Protein AF-A0A9D4HRI7-F1 (afdb_monomer)

Secondary structure (DSSP, 8-state):
--------GGGS--TTTTSEEEETTTTEEEE-PPTT---TTS-TTSPP--EEEPPHHHHTTS-----GGGS---

Foldseek 3Di:
DPPPPQPDPVQQFDVVVVQWDADPVFRKIKGWGDVPHAPPPHDPPDDTDIDIDGDPVVVVVPDDPPPPPPPPDD

pLDDT: mean 72.07, std 14.38, range [37.78, 90.81]

Mean predicted aligned error: 13.24 Å

Structure (mmCIF, N/CA/C/O backbone):
data_AF-A0A9D4HRI7-F1
#
_entry.id   AF-A0A9D4HRI7-F1
#
loop_
_atom_site.group_PDB
_atom_site.id
_atom_site.type_symbol
_atom_site.label_atom_id
_atom_site.label_alt_id
_atom_site.label_comp_id
_atom_site.label_asym_id
_atom_site.label_entity_id
_atom_site.label_seq_id
_atom_site.pdbx_PDB_ins_code
_atom_site.Cartn_x
_atom_site.Cartn_y
_atom_site.Cartn_z
_atom_site.occupancy
_atom_site.B_iso_or_equiv
_atom_site.auth_seq_id
_atom_site.auth_comp_id
_atom_site.auth_asym_id
_atom_site.auth_atom_id
_atom_site.pdbx_PDB_model_num
ATOM 1 N N . MET A 1 1 ? 17.774 -2.350 -25.555 1.00 38.56 1 MET A N 1
ATOM 2 C CA . MET A 1 1 ? 16.693 -1.420 -25.160 1.00 38.56 1 MET A CA 1
ATOM 3 C C . MET A 1 1 ? 16.449 -1.588 -23.668 1.00 38.56 1 MET A C 1
ATOM 5 O O . MET A 1 1 ? 15.905 -2.605 -23.263 1.00 38.56 1 MET A O 1
ATOM 9 N N . ALA A 1 2 ? 16.925 -0.663 -22.833 1.00 37.78 2 ALA A N 1
ATOM 10 C CA . ALA A 1 2 ? 16.641 -0.702 -21.401 1.00 37.78 2 ALA A CA 1
ATOM 11 C C . ALA A 1 2 ? 15.220 -0.167 -21.187 1.00 37.78 2 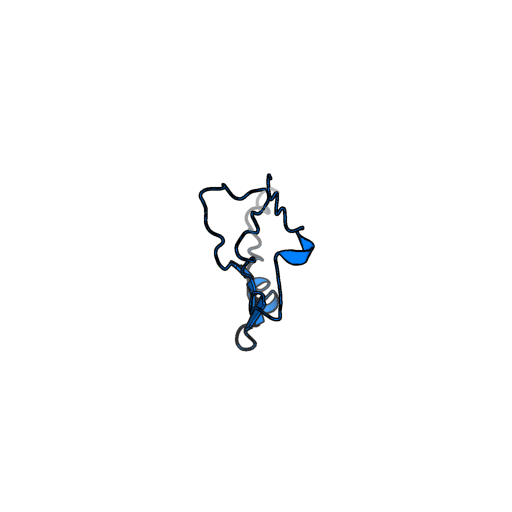ALA A C 1
ATOM 13 O O . ALA A 1 2 ? 15.000 1.042 -21.221 1.00 37.78 2 ALA A O 1
ATOM 14 N N . SER A 1 3 ? 14.241 -1.060 -21.018 1.00 45.97 3 SER A N 1
ATOM 15 C CA . SER A 1 3 ? 12.904 -0.680 -20.557 1.00 45.97 3 SER A CA 1
ATOM 16 C C . SER A 1 3 ? 13.018 -0.280 -19.089 1.00 45.97 3 SER A C 1
ATOM 18 O O . SER A 1 3 ? 12.726 -1.054 -18.183 1.00 45.97 3 SER A O 1
ATOM 20 N N . SER A 1 4 ? 13.519 0.929 -18.840 1.00 46.78 4 SER A N 1
ATOM 21 C CA . SER A 1 4 ? 13.491 1.545 -17.520 1.00 46.78 4 SER A CA 1
ATOM 22 C C . SER A 1 4 ? 12.048 1.974 -17.257 1.00 46.78 4 SER A C 1
ATOM 24 O O . SER A 1 4 ? 11.700 3.150 -17.310 1.00 46.78 4 SER A O 1
ATOM 26 N N . LYS A 1 5 ? 11.167 0.986 -17.045 1.00 53.34 5 LYS A N 1
ATOM 27 C CA . LYS A 1 5 ? 9.790 1.150 -16.570 1.00 53.34 5 LYS A CA 1
ATOM 28 C C . LYS A 1 5 ? 9.831 1.596 -15.106 1.00 53.34 5 LYS A C 1
ATOM 30 O O . LYS A 1 5 ? 9.309 0.935 -14.218 1.00 53.34 5 LYS A O 1
ATOM 35 N N . ARG A 1 6 ? 10.456 2.740 -14.829 1.00 54.94 6 ARG A N 1
ATOM 36 C CA . ARG A 1 6 ? 10.183 3.484 -13.603 1.00 54.94 6 ARG A CA 1
ATOM 37 C C . ARG A 1 6 ? 8.778 4.057 -13.763 1.00 54.94 6 ARG A C 1
ATOM 39 O O . ARG A 1 6 ? 8.618 5.187 -14.210 1.00 54.94 6 ARG A O 1
ATOM 46 N N . ARG A 1 7 ? 7.753 3.241 -13.484 1.00 58.22 7 ARG A N 1
ATOM 47 C CA . ARG A 1 7 ? 6.395 3.760 -13.297 1.00 58.22 7 ARG A CA 1
ATOM 48 C C . ARG A 1 7 ? 6.482 4.765 -12.150 1.00 58.22 7 ARG A C 1
ATOM 50 O O . ARG A 1 7 ? 6.984 4.435 -11.077 1.00 58.22 7 ARG A O 1
ATOM 57 N N . SER A 1 8 ? 6.108 6.008 -12.429 1.00 59.88 8 SER A N 1
ATOM 58 C CA . SER A 1 8 ? 6.116 7.092 -11.450 1.00 59.88 8 SER A CA 1
ATOM 59 C C . SER A 1 8 ? 5.209 6.746 -10.265 1.00 59.88 8 SER A C 1
ATOM 61 O O . SER A 1 8 ? 4.267 5.966 -10.398 1.00 59.88 8 SER A O 1
ATOM 63 N N . GLU A 1 9 ? 5.494 7.328 -9.098 1.00 62.69 9 GLU A N 1
ATOM 64 C CA . GLU A 1 9 ? 4.770 7.075 -7.838 1.00 62.69 9 GLU A CA 1
ATOM 65 C C . GLU A 1 9 ? 3.253 7.310 -7.972 1.00 62.69 9 GLU A C 1
ATOM 67 O O . GLU A 1 9 ? 2.461 6.621 -7.336 1.00 62.69 9 GLU A O 1
ATOM 72 N N . ILE A 1 10 ? 2.840 8.195 -8.884 1.00 65.50 10 ILE A N 1
ATOM 73 C CA . ILE A 1 10 ? 1.432 8.461 -9.220 1.00 65.50 10 ILE A CA 1
ATOM 74 C C . ILE A 1 10 ? 0.701 7.265 -9.855 1.00 65.50 10 ILE A C 1
ATOM 76 O O . ILE A 1 10 ? -0.522 7.221 -9.828 1.00 65.50 10 ILE A O 1
ATOM 80 N N . HIS A 1 11 ? 1.427 6.294 -10.415 1.00 69.88 11 HIS A N 1
ATOM 81 C CA . HIS A 1 11 ? 0.871 5.067 -10.998 1.00 69.88 11 HIS A CA 1
ATOM 82 C C . HIS A 1 11 ? 1.065 3.847 -10.090 1.00 69.88 11 HIS A C 1
ATOM 84 O O . HIS A 1 11 ? 0.794 2.721 -10.502 1.00 69.88 11 HIS A O 1
ATOM 90 N N . ALA A 1 12 ? 1.561 4.044 -8.865 1.00 73.62 12 ALA A N 1
ATOM 91 C CA . ALA A 1 12 ? 1.797 2.952 -7.927 1.00 73.62 12 ALA A CA 1
ATOM 92 C C . ALA A 1 12 ? 0.492 2.306 -7.440 1.00 73.62 12 ALA A C 1
ATOM 94 O O . ALA A 1 12 ? 0.491 1.126 -7.101 1.00 73.62 12 ALA A O 1
ATOM 95 N N . LEU A 1 13 ? -0.604 3.070 -7.414 1.00 77.25 13 LEU A N 1
ATOM 96 C CA . LEU A 1 13 ? -1.916 2.648 -6.936 1.00 77.25 13 LEU A CA 1
ATOM 97 C C . LEU A 1 13 ? -2.954 2.886 -8.038 1.00 77.25 13 LEU A C 1
ATOM 99 O O . LEU A 1 13 ? -2.973 3.949 -8.651 1.00 77.25 13 LEU A O 1
ATOM 103 N N . SER A 1 14 ? -3.828 1.909 -8.271 1.00 74.12 14 SER A N 1
ATOM 104 C CA .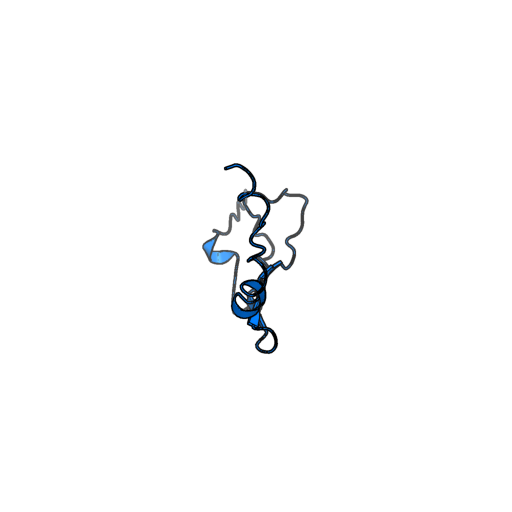 SER A 1 14 ? -4.963 2.030 -9.196 1.00 74.12 14 SER A CA 1
ATOM 105 C C . SER A 1 14 ? -6.241 1.506 -8.545 1.00 74.12 14 SER A C 1
ATOM 107 O O . SER A 1 14 ? -6.285 0.372 -8.066 1.00 74.12 14 SER A O 1
ATOM 109 N N . MET A 1 15 ? -7.296 2.322 -8.534 1.00 71.19 15 MET A N 1
ATOM 110 C CA . MET A 1 15 ? -8.606 1.881 -8.043 1.00 71.19 15 MET A CA 1
ATOM 111 C C . MET A 1 15 ? -9.214 0.791 -8.935 1.00 71.19 15 MET A C 1
ATOM 113 O O . MET A 1 15 ? -9.839 -0.130 -8.419 1.00 71.19 15 MET A O 1
ATOM 117 N N . GLU A 1 16 ? -8.988 0.858 -10.248 1.00 74.19 16 GLU A N 1
ATOM 118 C CA . GLU A 1 16 ? -9.564 -0.069 -11.235 1.00 74.19 16 GLU A CA 1
ATOM 119 C C . GLU A 1 16 ? -9.020 -1.496 -11.077 1.00 74.19 16 GLU A C 1
ATOM 121 O O . GLU A 1 16 ? -9.731 -2.472 -11.290 1.00 74.19 16 GLU A O 1
ATOM 126 N N . GLU A 1 17 ? -7.772 -1.628 -10.627 1.00 74.88 17 GLU A N 1
ATOM 127 C CA . GLU A 1 17 ? -7.098 -2.918 -10.428 1.00 74.88 17 GLU A CA 1
ATOM 128 C C . GLU A 1 17 ? -7.180 -3.418 -8.976 1.00 74.88 17 GLU A C 1
ATOM 130 O O . GLU A 1 17 ? -6.438 -4.311 -8.574 1.00 74.88 17 GLU A O 1
ATOM 135 N N . SER A 1 18 ? -8.082 -2.856 -8.161 1.00 79.00 18 SER A N 1
ATOM 136 C CA . SER A 1 18 ? -8.265 -3.246 -6.752 1.00 79.00 18 SER A CA 1
ATOM 137 C C . SER A 1 18 ? -7.010 -3.092 -5.874 1.00 79.00 18 SER A C 1
ATOM 139 O O . SER A 1 18 ? -6.875 -3.759 -4.846 1.00 79.00 18 SER A O 1
ATOM 141 N N . HIS A 1 19 ? -6.106 -2.173 -6.227 1.00 84.56 19 HIS A N 1
ATOM 142 C CA . HIS A 1 19 ? -4.946 -1.804 -5.402 1.00 84.56 19 HIS A CA 1
ATOM 143 C C . HIS A 1 19 ? -5.329 -0.987 -4.160 1.00 84.56 19 HIS A C 1
ATOM 145 O O . HIS A 1 19 ? -4.532 -0.850 -3.234 1.00 84.56 19 HIS A O 1
ATOM 151 N N . LEU A 1 20 ? -6.551 -0.456 -4.144 1.00 86.88 20 LEU A N 1
ATOM 152 C CA . LEU A 1 20 ? -7.169 0.275 -3.045 1.00 86.88 20 LEU A CA 1
ATOM 153 C C . LEU A 1 20 ? -8.457 -0.452 -2.658 1.00 86.88 20 LEU A C 1
ATOM 155 O O . LEU A 1 20 ? -9.402 -0.496 -3.443 1.00 86.88 20 LEU A O 1
ATOM 159 N N . ARG A 1 21 ? -8.503 -1.032 -1.456 1.00 88.38 21 ARG A N 1
ATOM 160 C CA . ARG A 1 21 ? -9.697 -1.713 -0.933 1.00 88.38 21 ARG A CA 1
ATOM 161 C C . ARG A 1 21 ? -10.125 -1.077 0.377 1.00 88.38 21 ARG A C 1
ATOM 163 O O . ARG A 1 21 ? -9.382 -1.133 1.354 1.00 88.38 21 ARG A O 1
ATOM 170 N N . PHE A 1 22 ? -11.317 -0.495 0.387 1.00 88.75 22 PHE A N 1
ATOM 171 C CA . PHE A 1 22 ? -11.927 0.076 1.583 1.00 88.75 22 PHE A CA 1
ATOM 172 C C . PHE A 1 22 ? -12.773 -0.985 2.281 1.00 88.75 22 PHE A C 1
ATOM 174 O O . PHE A 1 22 ? -13.614 -1.620 1.646 1.00 88.75 22 PHE A O 1
ATOM 181 N N . ASP A 1 23 ? -12.552 -1.172 3.578 1.00 89.25 23 ASP A N 1
ATOM 182 C CA . ASP A 1 23 ? -13.416 -1.994 4.419 1.00 89.25 23 ASP A CA 1
ATOM 183 C C . ASP A 1 23 ? -14.379 -1.076 5.173 1.00 89.25 23 ASP A C 1
ATOM 185 O O . ASP A 1 23 ? -13.989 -0.372 6.104 1.00 89.25 23 ASP A O 1
ATOM 189 N N . SER A 1 24 ? -15.649 -1.071 4.771 1.00 87.19 24 SER A N 1
ATOM 190 C CA . SER A 1 24 ? -16.691 -0.272 5.423 1.00 87.19 24 SER A CA 1
ATOM 191 C C . SER A 1 24 ? -17.048 -0.771 6.824 1.00 87.19 24 SER A C 1
ATOM 193 O O . SER A 1 24 ? -17.586 -0.007 7.621 1.00 87.19 24 SER A O 1
ATOM 195 N N . SER A 1 25 ? -16.760 -2.036 7.139 1.00 87.00 25 SER A N 1
ATOM 196 C CA . SER A 1 25 ? -17.084 -2.647 8.434 1.00 87.00 25 SER A CA 1
ATOM 197 C C . SER A 1 25 ? -16.140 -2.153 9.523 1.00 87.00 25 SER A C 1
ATOM 199 O O . SER A 1 25 ? -16.542 -1.956 10.674 1.00 87.00 25 SER A O 1
ATOM 201 N N . ASP A 1 26 ? -14.865 -1.966 9.166 1.00 87.00 26 ASP A N 1
ATOM 202 C CA . ASP A 1 26 ? -13.825 -1.550 10.105 1.00 87.00 26 ASP A CA 1
ATOM 203 C C . ASP A 1 26 ? -13.269 -0.131 9.878 1.00 87.00 26 ASP A C 1
ATOM 205 O O . ASP A 1 26 ? -12.686 0.461 10.787 1.00 87.00 26 ASP A O 1
ATOM 209 N N . GLY A 1 27 ? -13.556 0.462 8.717 1.00 86.81 27 GLY A N 1
ATOM 210 C CA . GLY A 1 27 ? -13.088 1.786 8.315 1.00 86.81 27 GLY A CA 1
ATOM 211 C C . GLY A 1 27 ? -11.613 1.810 7.910 1.00 86.81 27 GLY A C 1
ATOM 212 O O . GLY A 1 27 ? -11.009 2.883 7.894 1.00 86.81 27 GLY A O 1
ATOM 213 N N . SER A 1 28 ? -11.013 0.648 7.649 1.00 89.75 28 SER A N 1
ATOM 214 C CA . SER A 1 28 ? -9.636 0.534 7.174 1.00 89.75 28 SER A CA 1
ATOM 215 C C . SER A 1 28 ? -9.539 0.618 5.659 1.00 89.75 28 SER A C 1
ATOM 217 O O . SER A 1 28 ? -10.503 0.404 4.919 1.00 89.75 28 SER A O 1
ATOM 219 N N . VAL A 1 29 ? -8.323 0.883 5.192 1.00 90.81 29 VAL A N 1
ATOM 220 C CA . VAL A 1 29 ? -7.970 0.783 3.780 1.00 90.81 29 VAL A CA 1
ATOM 221 C C . VAL A 1 29 ? -6.782 -0.154 3.612 1.00 90.81 29 VAL A C 1
ATOM 223 O O . VAL A 1 29 ? -5.794 -0.076 4.339 1.00 90.81 29 VAL A O 1
ATOM 226 N N . THR A 1 30 ? -6.881 -1.069 2.656 1.00 90.56 30 THR A N 1
ATOM 227 C CA . THR A 1 30 ? -5.776 -1.934 2.242 1.00 90.56 30 THR A CA 1
ATOM 228 C C . THR A 1 30 ? -5.208 -1.421 0.927 1.00 90.56 30 THR A C 1
ATOM 230 O O . THR A 1 30 ? -5.951 -1.202 -0.030 1.00 90.56 30 THR A O 1
ATOM 233 N N . LEU A 1 31 ? -3.891 -1.233 0.902 1.00 89.25 31 LEU A N 1
ATOM 234 C CA . LEU A 1 31 ? -3.106 -0.732 -0.218 1.00 89.25 31 LEU A CA 1
ATOM 235 C C . LEU A 1 31 ? -2.232 -1.858 -0.767 1.00 89.25 31 LEU A C 1
ATOM 237 O O . LEU A 1 31 ? -1.538 -2.519 -0.000 1.00 89.25 31 LEU A O 1
ATOM 241 N N . LEU A 1 32 ? -2.208 -2.054 -2.078 1.00 89.31 32 LEU A N 1
ATOM 242 C CA . LEU A 1 32 ? -1.273 -2.949 -2.758 1.00 89.31 32 LEU A CA 1
ATOM 243 C C . LEU A 1 32 ? -0.670 -2.197 -3.939 1.00 89.31 32 LEU A C 1
ATOM 245 O O . LEU A 1 32 ? -1.410 -1.625 -4.723 1.00 89.31 32 LEU A O 1
ATOM 249 N N . CYS A 1 33 ? 0.652 -2.172 -4.082 1.00 84.38 33 CYS A N 1
ATOM 250 C CA . CYS A 1 33 ? 1.244 -1.470 -5.220 1.00 84.38 33 CYS A CA 1
ATOM 251 C C . CYS A 1 33 ? 1.148 -2.302 -6.503 1.00 84.38 33 CYS A C 1
ATOM 253 O O . CYS A 1 33 ? 1.168 -3.533 -6.457 1.00 84.38 33 CYS A O 1
ATOM 255 N N . GLN A 1 34 ? 1.137 -1.616 -7.646 1.00 80.50 34 G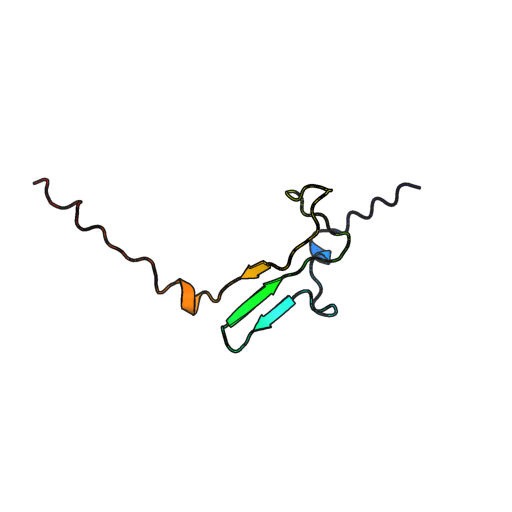LN A N 1
ATOM 256 C CA . GLN A 1 34 ? 1.177 -2.257 -8.954 1.00 80.50 34 GLN A CA 1
ATOM 257 C C . GLN A 1 34 ? 2.373 -3.215 -9.109 1.00 80.50 34 GLN A C 1
ATOM 259 O O . GLN A 1 34 ? 3.497 -2.884 -8.709 1.00 80.50 34 GLN A O 1
ATOM 264 N N . PRO A 1 35 ? 2.188 -4.354 -9.799 1.00 72.94 35 PRO A N 1
ATOM 265 C CA . PRO A 1 35 ? 3.292 -5.212 -10.210 1.00 72.94 35 PRO A CA 1
ATOM 266 C C . PRO A 1 35 ? 4.317 -4.437 -11.055 1.00 72.94 35 PRO A C 1
ATOM 268 O O . PRO A 1 35 ? 3.984 -3.846 -12.083 1.00 72.94 35 PRO A O 1
ATOM 271 N N . GLY A 1 36 ? 5.579 -4.425 -10.616 1.00 72.50 36 GLY A N 1
ATOM 272 C CA . GLY A 1 36 ? 6.671 -3.697 -11.276 1.00 72.50 36 GLY A CA 1
ATOM 273 C C . GLY A 1 36 ? 6.907 -2.275 -10.757 1.00 72.50 36 GLY A C 1
ATOM 274 O O . GLY A 1 36 ? 7.898 -1.654 -11.139 1.00 72.50 36 GLY A O 1
ATOM 275 N N . PHE A 1 37 ? 6.059 -1.771 -9.855 1.00 77.62 37 PHE A N 1
ATOM 276 C CA . PHE A 1 37 ? 6.420 -0.627 -9.027 1.00 77.62 37 PHE A CA 1
ATOM 277 C C . PHE A 1 37 ? 7.388 -1.085 -7.930 1.00 77.62 37 PHE A C 1
ATOM 279 O O . PHE A 1 37 ? 7.093 -2.011 -7.172 1.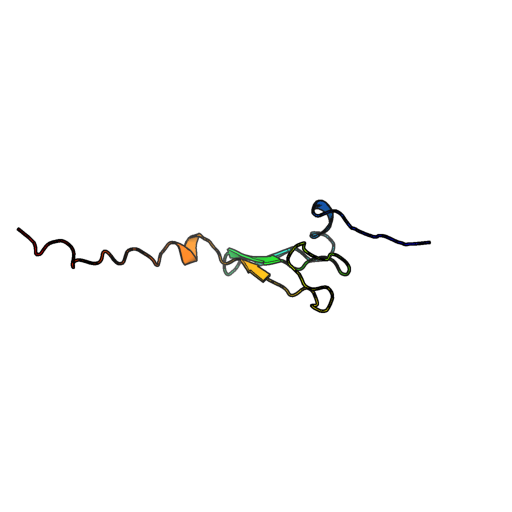00 77.62 37 PHE A O 1
ATOM 286 N N . LEU A 1 38 ? 8.546 -0.431 -7.849 1.00 75.25 38 LEU A N 1
ATOM 287 C CA . LEU A 1 38 ? 9.517 -0.634 -6.781 1.00 75.25 38 LEU A CA 1
ATOM 288 C C . LEU A 1 38 ? 9.575 0.648 -5.954 1.00 75.25 38 LEU A C 1
ATOM 290 O O . LEU A 1 38 ? 10.015 1.687 -6.452 1.00 75.25 38 LEU A O 1
ATOM 294 N N . ALA A 1 39 ? 9.118 0.583 -4.704 1.00 76.62 39 ALA A N 1
ATOM 295 C CA . ALA A 1 39 ? 9.222 1.729 -3.813 1.00 76.62 39 ALA A CA 1
ATOM 296 C C . ALA A 1 39 ? 10.700 2.077 -3.575 1.00 76.62 39 ALA A C 1
ATOM 298 O O . ALA A 1 39 ? 11.555 1.193 -3.536 1.00 76.62 39 ALA A O 1
ATOM 299 N N . LYS A 1 40 ? 11.010 3.362 -3.362 1.00 76.69 40 LYS A N 1
ATOM 300 C CA . LYS A 1 40 ? 12.397 3.839 -3.173 1.00 76.69 40 LYS A CA 1
ATOM 301 C C . LYS A 1 40 ? 13.149 3.110 -2.053 1.00 76.69 40 LYS A C 1
ATOM 303 O O . LYS A 1 40 ? 14.355 2.923 -2.152 1.00 76.69 40 LYS A O 1
ATOM 308 N N . ASN A 1 41 ? 12.423 2.670 -1.028 1.00 79.25 41 ASN A N 1
ATOM 309 C CA . ASN A 1 41 ? 12.978 1.982 0.139 1.00 79.25 41 ASN A CA 1
ATOM 310 C C . ASN A 1 41 ? 12.816 0.451 0.067 1.00 79.25 41 ASN A C 1
ATOM 312 O O . ASN A 1 41 ? 13.101 -0.243 1.039 1.00 79.25 41 ASN A O 1
ATOM 316 N N . GLN A 1 42 ? 12.320 -0.086 -1.050 1.00 75.69 42 GLN A N 1
ATOM 317 C CA . GLN A 1 42 ? 12.101 -1.515 -1.237 1.00 75.69 42 GLN A CA 1
ATOM 318 C C . GLN A 1 42 ? 13.310 -2.134 -1.936 1.00 75.69 42 GLN A C 1
ATOM 320 O O . GLN A 1 42 ? 13.734 -1.684 -3.001 1.00 7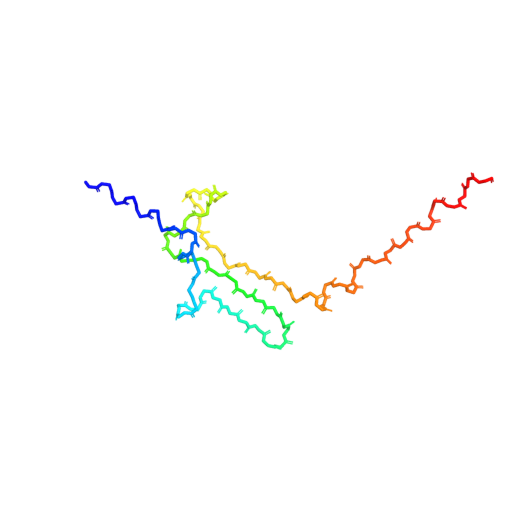5.69 42 GLN A O 1
ATOM 325 N N . LEU A 1 43 ? 13.857 -3.194 -1.339 1.00 79.88 43 LEU A N 1
ATOM 326 C CA . LEU A 1 43 ? 14.922 -3.962 -1.975 1.00 79.88 43 LEU A CA 1
ATOM 327 C C . LEU A 1 43 ? 14.400 -4.603 -3.272 1.00 79.88 43 LEU A C 1
ATOM 329 O O . LEU A 1 43 ? 13.281 -5.119 -3.271 1.00 79.88 43 LEU A O 1
ATOM 333 N N . PRO A 1 44 ? 15.202 -4.661 -4.351 1.00 74.56 44 PRO A N 1
ATOM 334 C CA . PRO A 1 44 ? 14.778 -5.255 -5.623 1.00 74.56 44 PRO A CA 1
ATOM 335 C C . PRO A 1 44 ? 14.328 -6.719 -5.523 1.00 74.56 44 PRO A C 1
ATOM 337 O O . PRO A 1 44 ? 13.535 -7.179 -6.337 1.00 74.56 44 PRO A O 1
ATOM 340 N N . SER A 1 45 ? 14.833 -7.456 -4.531 1.00 80.94 45 SER A N 1
ATOM 341 C CA . SER A 1 45 ? 14.481 -8.855 -4.270 1.00 80.94 45 SER A CA 1
ATOM 342 C C . SER A 1 45 ? 13.166 -9.030 -3.505 1.00 80.94 45 SER A C 1
ATOM 344 O O . SER A 1 45 ? 12.674 -10.151 -3.381 1.00 80.94 45 SER A O 1
ATOM 346 N N . MET A 1 46 ? 12.593 -7.953 -2.967 1.00 78.94 46 MET A N 1
ATOM 347 C CA . MET A 1 46 ? 11.350 -8.013 -2.209 1.00 78.94 46 MET A CA 1
ATOM 348 C C . MET A 1 46 ? 10.152 -7.770 -3.115 1.00 78.94 46 MET A C 1
ATOM 350 O O . MET A 1 46 ? 10.083 -6.765 -3.818 1.00 78.94 46 MET A O 1
ATOM 354 N N . ALA A 1 47 ? 9.172 -8.669 -3.054 1.00 78.50 47 ALA A N 1
ATOM 355 C CA . ALA A 1 47 ? 7.871 -8.461 -3.675 1.00 78.50 47 ALA A CA 1
ATOM 356 C C . ALA A 1 47 ? 7.060 -7.405 -2.907 1.00 78.50 47 ALA A C 1
ATOM 358 O O . ALA A 1 47 ? 7.165 -7.302 -1.680 1.00 78.50 47 ALA A O 1
ATOM 359 N N . SER A 1 48 ? 6.221 -6.649 -3.624 1.00 80.06 48 SER A N 1
ATOM 360 C CA . SER A 1 48 ? 5.250 -5.759 -2.984 1.00 80.06 48 SER A CA 1
ATOM 361 C C . SER A 1 48 ? 4.242 -6.587 -2.188 1.00 80.06 48 SER A C 1
ATOM 363 O O . SER A 1 48 ? 3.785 -7.635 -2.647 1.00 80.06 48 SER A O 1
ATOM 365 N N . LYS A 1 49 ? 3.912 -6.127 -0.982 1.00 83.81 49 LYS A N 1
ATOM 366 C CA . LYS A 1 49 ? 2.948 -6.776 -0.093 1.00 83.81 49 LYS A CA 1
ATOM 367 C C . LYS A 1 49 ? 1.793 -5.821 0.196 1.00 83.81 49 LYS A C 1
ATOM 369 O O . LYS A 1 49 ? 2.036 -4.616 0.290 1.00 83.81 49 LYS A O 1
ATOM 374 N N . PRO A 1 50 ? 0.567 -6.336 0.387 1.00 86.94 50 PRO A N 1
ATOM 375 C CA . PRO A 1 50 ? -0.539 -5.515 0.845 1.00 86.94 50 PRO A CA 1
ATOM 376 C C . PRO A 1 50 ? -0.224 -4.888 2.208 1.00 86.94 50 PRO A C 1
ATOM 378 O O . PRO A 1 50 ? 0.266 -5.564 3.113 1.00 86.94 50 PRO A O 1
ATOM 381 N N . PHE A 1 51 ? -0.540 -3.608 2.360 1.00 87.81 51 PHE A N 1
ATOM 382 C CA . PHE A 1 51 ? -0.406 -2.855 3.599 1.00 87.81 51 PHE A CA 1
ATOM 383 C C . PHE A 1 51 ? -1.777 -2.346 4.046 1.00 87.81 51 PHE A C 1
ATOM 385 O O . PHE A 1 51 ? -2.488 -1.714 3.267 1.00 87.81 51 PHE A O 1
ATOM 392 N N . LYS A 1 52 ? -2.159 -2.620 5.297 1.00 89.88 52 LYS A N 1
ATOM 393 C CA . LYS A 1 52 ? -3.449 -2.209 5.867 1.00 89.88 52 LYS A CA 1
ATOM 394 C C . LYS A 1 52 ? -3.261 -0.973 6.746 1.00 89.88 52 LYS A C 1
ATOM 396 O O . LYS A 1 52 ? -2.560 -1.033 7.752 1.00 89.88 52 LYS A O 1
ATOM 401 N N . VAL A 1 53 ? -3.920 0.124 6.388 1.00 89.50 53 VAL A N 1
ATOM 402 C CA . VAL A 1 53 ? -4.031 1.334 7.208 1.00 89.50 53 VAL A CA 1
ATOM 403 C C . VAL A 1 53 ? -5.304 1.216 8.055 1.00 89.50 53 VAL A C 1
ATOM 405 O O . VAL A 1 53 ? -6.398 1.135 7.488 1.00 89.50 53 VAL A O 1
ATOM 408 N N . PRO A 1 54 ? -5.198 1.170 9.394 1.00 88.38 54 PRO A N 1
ATOM 409 C CA . PRO A 1 54 ? -6.362 1.078 10.268 1.00 88.38 54 PRO A CA 1
ATOM 410 C C . PRO A 1 54 ? -7.133 2.403 10.324 1.00 88.38 54 PRO A C 1
ATOM 412 O O . PRO A 1 54 ? -6.568 3.476 10.115 1.00 88.38 54 PRO A O 1
ATOM 415 N N . SER A 1 55 ? -8.417 2.328 10.672 1.00 86.06 55 SER A N 1
ATOM 416 C CA . SER A 1 55 ? -9.243 3.518 10.883 1.00 86.06 55 SER A CA 1
ATOM 417 C C . SER A 1 55 ? -8.733 4.376 12.047 1.00 86.06 55 SER A C 1
ATOM 419 O O . SER A 1 55 ? -8.520 3.862 13.148 1.00 86.06 55 SER A O 1
ATOM 421 N N . LEU A 1 56 ? -8.608 5.691 11.828 1.00 81.06 56 LEU A N 1
ATOM 422 C CA . LEU A 1 56 ? -8.204 6.657 12.862 1.00 81.06 56 LEU A CA 1
ATOM 423 C C . LEU A 1 56 ? -9.194 6.720 14.031 1.00 81.06 56 LEU A C 1
ATOM 425 O O . LEU A 1 56 ? -8.785 6.848 15.183 1.00 81.06 56 LEU A O 1
ATOM 429 N N . SER A 1 57 ? -10.492 6.553 13.767 1.00 77.50 57 SER A N 1
ATOM 430 C CA . SER A 1 57 ? -11.515 6.558 14.821 1.00 77.50 57 SER A CA 1
ATOM 431 C C . SER A 1 57 ? -11.347 5.402 15.814 1.00 77.50 57 SER A C 1
ATOM 433 O O . SER A 1 57 ? -11.796 5.502 16.952 1.00 77.50 57 SER A O 1
ATOM 435 N N . ARG A 1 58 ? -10.656 4.325 15.414 1.00 64.00 58 ARG A N 1
ATOM 436 C CA . ARG A 1 58 ? -10.371 3.157 16.259 1.00 64.00 58 ARG A CA 1
ATOM 437 C C . ARG A 1 58 ? -8.994 3.207 16.921 1.00 64.00 58 ARG A C 1
ATOM 439 O O . ARG A 1 58 ? -8.818 2.611 17.978 1.00 64.00 58 ARG A O 1
ATOM 446 N N . THR A 1 59 ? -8.024 3.912 16.338 1.00 62.53 59 THR A N 1
ATOM 447 C CA . THR A 1 59 ? -6.659 4.031 16.883 1.00 62.53 59 THR A CA 1
ATOM 448 C C . THR A 1 59 ? -6.474 5.218 17.828 1.00 62.53 59 THR A C 1
ATOM 450 O O . THR A 1 59 ? -5.660 5.129 18.745 1.00 62.53 59 THR A O 1
ATOM 453 N N . CYS A 1 60 ? -7.253 6.297 17.693 1.00 57.69 60 CYS A N 1
ATOM 454 C CA . CYS A 1 60 ? -7.142 7.475 18.565 1.00 57.69 60 CYS A CA 1
ATOM 455 C C . CYS A 1 60 ? -7.654 7.262 20.005 1.00 57.69 60 CYS A C 1
ATOM 457 O O . CYS A 1 60 ? -7.398 8.101 20.864 1.00 57.69 60 CYS A O 1
ATOM 459 N N . VAL A 1 61 ? -8.324 6.143 20.307 1.00 56.62 61 VAL A N 1
ATOM 460 C CA . VAL A 1 61 ? -8.818 5.834 21.668 1.00 56.62 61 VAL A CA 1
ATOM 461 C C . VAL A 1 61 ? -7.707 5.289 22.585 1.00 56.62 61 VAL A C 1
ATOM 463 O O . VAL A 1 61 ? -7.859 5.268 23.803 1.00 56.62 61 VAL A O 1
ATOM 466 N N . MET A 1 62 ? -6.544 4.904 22.047 1.00 57.69 62 MET A N 1
ATOM 467 C CA . MET A 1 62 ? -5.450 4.327 22.836 1.00 57.69 62 MET A CA 1
ATOM 468 C C . MET A 1 62 ? -4.135 5.105 22.718 1.00 57.69 62 MET A C 1
ATOM 470 O O . MET A 1 62 ? -3.184 4.612 22.120 1.00 57.69 62 MET A O 1
ATOM 474 N N . LYS A 1 63 ? -4.045 6.288 23.348 1.00 53.47 63 LYS A N 1
ATOM 475 C CA . LYS A 1 63 ? -2.826 6.743 24.061 1.00 53.47 63 LYS A CA 1
ATOM 476 C C . LYS A 1 63 ? -3.042 8.061 24.821 1.00 53.47 63 LYS A C 1
ATOM 478 O O . LYS A 1 63 ? -2.515 9.104 24.462 1.00 53.47 63 LYS A O 1
ATOM 483 N N . MET A 1 64 ? -3.749 8.000 25.944 1.00 49.66 64 MET A N 1
ATOM 484 C CA . MET A 1 64 ? -3.464 8.899 27.067 1.00 49.66 64 MET A CA 1
ATOM 485 C C . MET A 1 64 ? -3.261 8.046 28.312 1.00 49.66 64 MET A C 1
ATOM 487 O O . MET A 1 64 ? -4.150 7.884 29.138 1.00 49.66 64 MET A O 1
ATOM 491 N N . LYS A 1 65 ? -2.071 7.448 28.423 1.00 53.50 65 LYS A N 1
ATOM 492 C CA . LYS A 1 65 ? -1.552 7.035 29.724 1.00 53.50 65 LYS A CA 1
ATOM 493 C C . LYS A 1 65 ? -0.753 8.232 30.225 1.00 53.50 65 LYS A C 1
ATOM 495 O O . LYS A 1 65 ? 0.384 8.426 29.811 1.00 53.50 65 LYS A O 1
ATOM 500 N N . ILE A 1 66 ? -1.413 9.097 30.992 1.00 62.22 66 ILE A N 1
ATOM 501 C CA . ILE A 1 66 ? -0.737 10.153 31.745 1.00 62.22 66 ILE A CA 1
ATOM 502 C C . ILE A 1 66 ? 0.079 9.418 32.802 1.00 62.22 66 ILE A C 1
ATOM 504 O O . ILE A 1 66 ? -0.486 8.850 33.736 1.00 62.22 66 ILE A O 1
ATOM 508 N N . ASP A 1 67 ? 1.391 9.349 32.607 1.00 58.25 67 ASP A N 1
ATOM 509 C CA . ASP A 1 67 ? 2.282 8.796 33.614 1.00 58.25 67 ASP A CA 1
ATOM 510 C C . ASP A 1 67 ? 2.305 9.773 34.797 1.00 58.25 67 ASP A C 1
ATOM 512 O O . ASP A 1 67 ? 2.787 10.899 34.693 1.00 58.25 67 ASP A O 1
ATOM 516 N N . SER A 1 68 ? 1.682 9.377 35.906 1.00 59.47 68 SER A N 1
ATOM 517 C CA . SER A 1 68 ? 1.500 10.209 37.104 1.00 59.47 68 SER A CA 1
ATOM 518 C C . SER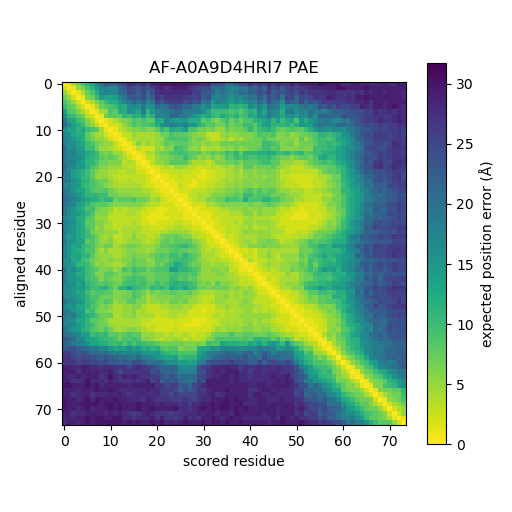 A 1 68 ? 2.783 10.347 37.939 1.00 59.47 68 SER A C 1
ATOM 520 O O . SER A 1 68 ? 2.748 10.890 39.038 1.00 59.47 68 SER A O 1
ATOM 522 N N . SER A 1 69 ? 3.921 9.854 37.444 1.00 56.69 69 SER A N 1
ATOM 523 C CA . SER A 1 69 ? 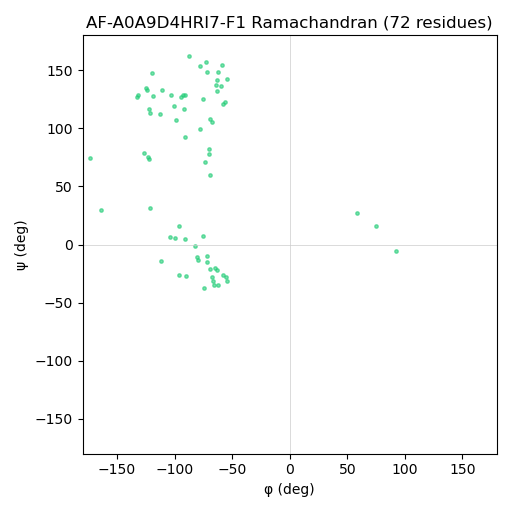5.192 9.787 38.172 1.00 56.69 69 SER A CA 1
ATOM 524 C C . SER A 1 69 ? 6.003 11.094 38.161 1.00 56.69 69 SER A C 1
ATOM 526 O O . SER A 1 69 ? 7.044 11.171 38.805 1.00 56.69 69 SER A O 1
ATOM 528 N N . ALA A 1 70 ? 5.522 12.153 37.500 1.00 58.59 70 ALA A N 1
ATOM 529 C CA . ALA A 1 70 ? 6.212 13.447 37.437 1.00 58.59 70 ALA A CA 1
ATOM 530 C C . ALA A 1 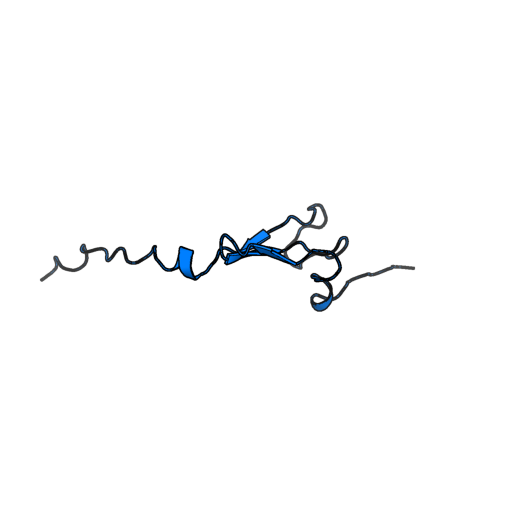70 ? 5.836 14.446 38.556 1.00 58.59 70 ALA A C 1
ATOM 532 O O . ALA A 1 70 ? 6.300 15.582 38.520 1.00 58.59 70 ALA A O 1
ATOM 533 N N . LEU A 1 71 ? 5.004 14.065 39.539 1.00 58.00 71 LEU A N 1
ATOM 534 C CA . LEU A 1 71 ? 4.504 14.986 40.577 1.00 58.00 71 LEU A CA 1
ATOM 535 C C . LEU A 1 71 ? 4.854 14.575 42.019 1.00 58.00 71 LEU A C 1
ATOM 537 O O . LEU A 1 71 ? 4.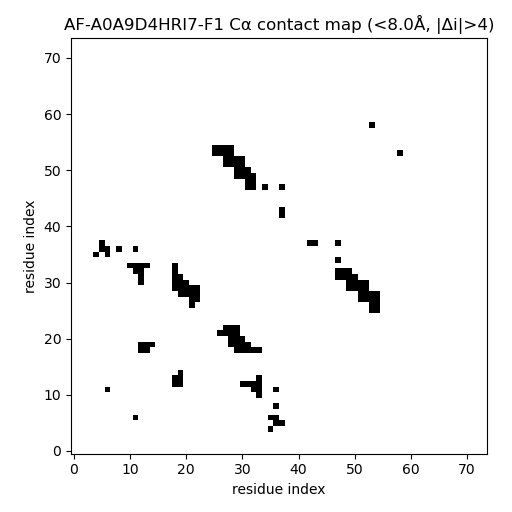110 14.862 42.951 1.00 58.00 71 LEU A O 1
ATOM 541 N N . SER A 1 72 ? 5.997 13.918 42.218 1.00 53.66 72 SER A N 1
ATOM 542 C CA . SER A 1 72 ? 6.607 13.724 43.541 1.00 53.66 72 SER A CA 1
ATOM 543 C C . SER A 1 72 ? 8.025 14.296 43.531 1.00 53.66 72 SER A C 1
ATOM 545 O O . SER A 1 72 ? 9.006 13.566 43.406 1.00 53.66 72 SER A O 1
ATOM 547 N N . GLY A 1 73 ? 8.123 15.622 43.571 1.00 54.69 73 GLY A N 1
ATOM 548 C CA . GLY A 1 73 ? 9.394 16.346 43.564 1.00 54.69 73 GLY A CA 1
ATOM 549 C C . GLY A 1 73 ? 9.264 17.804 44.003 1.00 54.69 73 GLY A C 1
ATOM 550 O O . GLY A 1 73 ? 10.010 18.643 43.507 1.00 54.69 73 GLY A O 1
ATOM 551 N N . LEU A 1 74 ? 8.295 18.097 44.878 1.00 47.81 74 LEU A N 1
ATOM 552 C CA . LEU A 1 74 ? 8.251 19.326 45.676 1.00 47.81 74 LEU A CA 1
ATOM 553 C C . LEU A 1 74 ? 8.688 18.998 47.102 1.00 47.81 74 LEU A C 1
ATOM 555 O O . LEU A 1 74 ? 8.212 17.958 47.613 1.00 47.81 74 LEU A O 1
#

Organism: Dreissena polymorpha (NCBI:txid45954)

Radius of gyration: 20.1 Å; Cα contacts (8 Å, |Δi|>4): 72; chains: 1; bounding box: 34×28×71 Å

Nearest PDB structures (foldseek):
  5zul-assembly1_E-2  TM=3.685E-01  e=7.779E+00  Mycobacterium marinum M

Solvent-accessible surface area (backbone atoms only — not comparable to full-atom values): 5035 Å² total; per-residue (Å²): 133,85,81,77,64,72,61,53,79,85,63,28,55,42,70,92,76,60,18,54,42,77,40,85,91,71,55,26,40,36,40,31,61,39,92,74,53,74,55,95,88,51,58,91,89,58,78,81,64,77,46,76,47,74,26,64,87,71,54,72,78,71,79,83,80,78,74,78,80,84,77,84,83,128

Sequence (74 aa):
MASSKRRSEIHALSMEESHLRFDSSDGSVTLLCQPGFLAKNQLPSMASKPFKVPSLSRTCVMKMKIDSSALSGL